Protein AF-A0A520ESR9-F1 (afdb_monomer_lite)

Secondary structure (DSSP, 8-state):
--EEE-SSEEEEEEEEE--SSS-EE--HHHHS-TTEEEEEES--EE-TT-EEEEEEEEES--

Structure (mmCIF, N/CA/C/O backbone):
data_AF-A0A520ESR9-F1
#
_entry.id   AF-A0A520ESR9-F1
#
loop_
_atom_site.group_PDB
_atom_site.id
_atom_site.type_symbol
_atom_site.label_atom_id
_atom_site.label_alt_id
_atom_site.label_comp_id
_atom_site.label_asym_id
_atom_site.label_entity_id
_atom_site.label_seq_id
_atom_site.pdbx_PDB_ins_code
_atom_site.Cartn_x
_atom_site.Cartn_y
_atom_site.Cartn_z
_atom_site.occupancy
_atom_site.B_iso_or_equiv
_atom_site.auth_seq_id
_atom_site.auth_comp_id
_atom_site.auth_asym_id
_atom_site.auth_atom_id
_atom_site.pdbx_PDB_model_num
ATOM 1 N N . ILE A 1 1 ? 0.204 -12.361 0.443 1.00 65.62 1 ILE A N 1
ATOM 2 C CA . ILE A 1 1 ? 0.593 -11.094 -0.223 1.00 65.62 1 ILE A CA 1
ATOM 3 C C . ILE A 1 1 ? 1.162 -11.471 -1.580 1.00 65.62 1 ILE A C 1
ATOM 5 O O . ILE A 1 1 ? 1.899 -12.446 -1.632 1.00 65.62 1 ILE A O 1
AT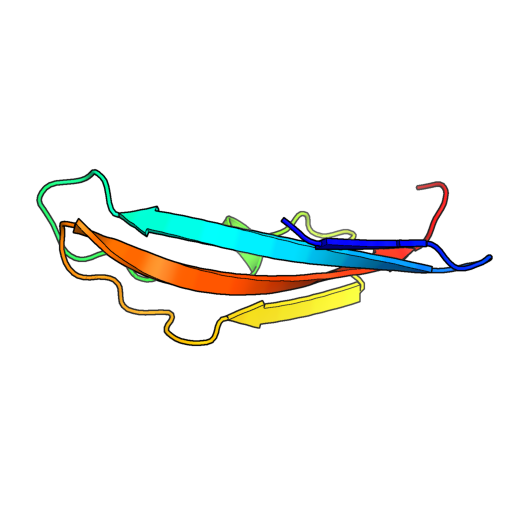OM 9 N N . ALA A 1 2 ? 0.758 -10.779 -2.646 1.00 83.31 2 ALA A N 1
ATOM 10 C CA . ALA A 1 2 ? 1.233 -11.038 -4.003 1.00 83.31 2 ALA A CA 1
ATOM 11 C C . ALA A 1 2 ? 2.186 -9.920 -4.445 1.00 83.31 2 ALA A C 1
ATOM 13 O O . ALA A 1 2 ? 1.947 -8.744 -4.155 1.00 83.31 2 ALA A O 1
ATOM 14 N N . GLU A 1 3 ? 3.253 -10.306 -5.136 1.00 90.00 3 GLU A N 1
ATOM 15 C CA . GLU A 1 3 ? 4.227 -9.403 -5.735 1.00 90.00 3 GLU A CA 1
ATOM 16 C C . GLU A 1 3 ? 4.428 -9.792 -7.199 1.00 90.00 3 GLU A C 1
ATOM 18 O O . GLU A 1 3 ? 4.555 -10.970 -7.532 1.00 90.00 3 GLU A O 1
ATOM 23 N N . TYR A 1 4 ? 4.443 -8.787 -8.064 1.00 90.31 4 TYR A N 1
ATOM 24 C CA . TYR A 1 4 ? 4.793 -8.893 -9.468 1.00 90.31 4 TYR A CA 1
ATOM 25 C C . TYR A 1 4 ? 6.152 -8.225 -9.686 1.00 90.31 4 TYR A C 1
ATOM 27 O O . TYR A 1 4 ? 6.350 -7.088 -9.257 1.00 90.31 4 TYR A O 1
ATOM 35 N N . ARG A 1 5 ? 7.070 -8.908 -10.376 1.00 90.19 5 ARG A N 1
ATOM 36 C CA . ARG A 1 5 ? 8.374 -8.370 -10.785 1.00 90.19 5 ARG A CA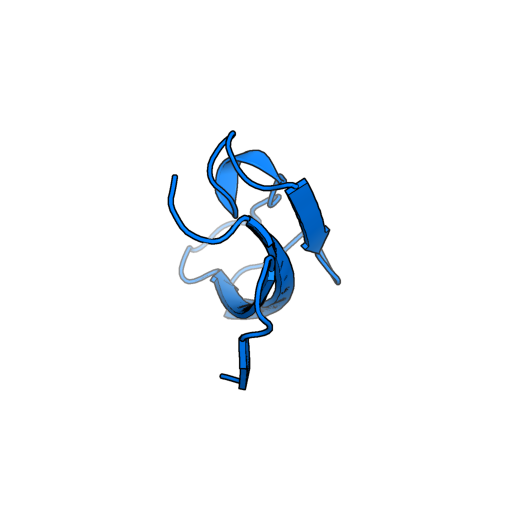 1
ATOM 37 C C . ARG A 1 5 ? 8.525 -8.532 -12.294 1.00 90.19 5 ARG A C 1
ATOM 39 O O . ARG A 1 5 ? 8.642 -9.655 -12.773 1.00 90.19 5 ARG A O 1
ATOM 46 N N . GLY A 1 6 ? 8.499 -7.420 -13.018 1.00 89.38 6 GLY A N 1
ATOM 47 C CA . GLY A 1 6 ? 8.934 -7.349 -14.415 1.00 89.38 6 GLY A CA 1
ATOM 48 C C . GLY A 1 6 ? 10.306 -6.686 -14.514 1.00 89.38 6 GLY A C 1
ATOM 49 O O . GLY A 1 6 ? 10.873 -6.318 -13.491 1.00 89.38 6 GLY A O 1
ATOM 50 N N . ASP A 1 7 ? 10.815 -6.472 -15.726 1.00 87.81 7 ASP A N 1
ATOM 51 C CA . ASP A 1 7 ? 12.176 -5.947 -15.937 1.00 87.81 7 ASP A CA 1
ATOM 52 C C . ASP A 1 7 ? 12.377 -4.532 -15.372 1.00 87.81 7 ASP A C 1
ATOM 54 O O . ASP A 1 7 ? 13.372 -4.252 -14.704 1.00 87.81 7 ASP A O 1
ATOM 58 N N . ALA A 1 8 ? 11.402 -3.641 -15.577 1.00 91.56 8 ALA A N 1
ATOM 59 C CA . ALA A 1 8 ? 11.485 -2.241 -15.151 1.00 91.56 8 ALA A CA 1
ATOM 60 C C . ALA A 1 8 ? 10.626 -1.903 -13.921 1.00 91.56 8 ALA A C 1
ATOM 62 O O . ALA A 1 8 ? 10.838 -0.862 -13.295 1.00 91.56 8 ALA A O 1
ATOM 63 N N . LEU A 1 9 ? 9.637 -2.739 -13.592 1.00 94.56 9 LEU A N 1
ATOM 64 C CA . LEU A 1 9 ? 8.594 -2.424 -12.617 1.00 94.56 9 LEU A CA 1
ATOM 65 C C . LEU A 1 9 ? 8.392 -3.549 -11.605 1.00 94.56 9 LEU A C 1
ATOM 67 O O . LEU A 1 9 ? 8.379 -4.730 -11.953 1.00 94.56 9 LEU A O 1
ATOM 71 N N . THR A 1 10 ? 8.106 -3.144 -10.372 1.00 95.12 10 THR A N 1
ATOM 72 C CA . THR A 1 10 ? 7.616 -4.011 -9.303 1.00 95.12 10 THR A CA 1
ATOM 73 C C . THR A 1 10 ? 6.217 -3.562 -8.892 1.00 95.12 10 THR A C 1
ATOM 75 O O . THR A 1 10 ? 6.001 -2.388 -8.583 1.00 95.12 10 THR A O 1
ATOM 78 N N . GLY A 1 11 ? 5.273 -4.501 -8.864 1.00 95.00 11 GLY A N 1
ATOM 79 C CA . GLY A 1 11 ? 3.920 -4.321 -8.342 1.00 95.00 11 GLY A CA 1
ATOM 80 C C . GLY A 1 11 ? 3.739 -5.083 -7.031 1.00 95.00 11 GLY A C 1
ATOM 81 O O . GLY A 1 11 ? 4.123 -6.246 -6.938 1.00 95.00 11 GLY A O 1
ATOM 82 N N . ARG A 1 12 ? 3.156 -4.458 -6.008 1.00 94.88 12 ARG A N 1
ATOM 83 C CA . ARG A 1 12 ? 2.929 -5.067 -4.687 1.00 94.88 12 ARG A CA 1
ATOM 84 C C . ARG A 1 12 ? 1.501 -4.842 -4.218 1.00 94.88 12 ARG A C 1
ATOM 86 O O . ARG A 1 12 ? 0.925 -3.781 -4.450 1.00 94.88 12 ARG A O 1
ATOM 93 N N . VAL A 1 13 ? 0.965 -5.829 -3.506 1.00 95.94 13 VAL A N 1
ATOM 94 C CA . VAL A 1 13 ? -0.335 -5.741 -2.834 1.00 95.94 13 VAL A CA 1
ATOM 95 C C . VAL A 1 13 ? -0.123 -5.714 -1.325 1.00 95.94 13 VAL A C 1
ATOM 97 O O . VAL A 1 13 ? 0.322 -6.697 -0.734 1.00 95.94 13 VAL A O 1
ATOM 100 N N . LEU A 1 14 ? -0.452 -4.599 -0.685 1.00 94.75 14 LEU A N 1
ATOM 101 C CA . LEU A 1 14 ? -0.326 -4.409 0.755 1.00 94.75 14 LEU A CA 1
ATOM 102 C C . LEU A 1 14 ? -1.677 -4.640 1.426 1.00 94.75 14 LEU A C 1
ATOM 104 O O . LEU A 1 14 ? -2.680 -4.060 1.019 1.00 94.75 14 LEU A O 1
ATOM 108 N N . ARG A 1 15 ? -1.696 -5.452 2.484 1.00 96.38 15 ARG A N 1
ATOM 109 C CA . ARG A 1 15 ? -2.846 -5.556 3.387 1.00 96.38 15 ARG A CA 1
ATOM 110 C C . ARG A 1 15 ? -2.591 -4.660 4.591 1.00 96.38 15 ARG A C 1
ATOM 112 O O . ARG A 1 15 ? -1.601 -4.863 5.290 1.00 96.38 15 ARG A O 1
ATOM 119 N N . ILE A 1 16 ? -3.481 -3.708 4.842 1.00 96.50 16 ILE A N 1
ATOM 120 C CA . ILE A 1 16 ? -3.321 -2.712 5.905 1.00 96.50 16 ILE A CA 1
ATOM 121 C C . ILE A 1 16 ? -4.488 -2.843 6.871 1.00 96.50 16 ILE A C 1
ATOM 123 O O . ILE A 1 16 ? -5.640 -2.870 6.451 1.00 96.50 16 ILE A O 1
ATOM 127 N N . GLU A 1 17 ? -4.185 -2.936 8.159 1.00 97.62 17 GLU A N 1
ATOM 128 C CA . GLU A 1 17 ? -5.162 -3.093 9.232 1.00 97.62 17 GLU A CA 1
ATOM 129 C C . GLU A 1 17 ? -5.025 -1.942 10.220 1.00 97.62 17 GLU A C 1
ATOM 131 O O . GLU A 1 17 ? -3.920 -1.653 10.690 1.00 97.62 17 GLU A O 1
ATOM 136 N N . ASN A 1 18 ? -6.143 -1.305 10.564 1.00 97.94 18 ASN A N 1
ATOM 137 C CA . ASN A 1 18 ? -6.150 -0.328 11.641 1.00 97.94 18 ASN A CA 1
ATOM 138 C C . ASN A 1 18 ? -6.194 -1.054 12.991 1.00 97.94 18 ASN A C 1
ATOM 140 O O . ASN A 1 18 ? -7.260 -1.434 13.472 1.00 97.94 18 ASN A O 1
ATOM 144 N N . LYS A 1 19 ? -5.022 -1.218 13.610 1.00 97.75 19 LYS A N 1
ATOM 145 C CA . LYS A 1 19 ? -4.875 -1.794 14.958 1.00 97.75 19 LYS A CA 1
ATOM 146 C C . LYS A 1 19 ? -5.080 -0.781 16.093 1.00 97.75 19 LYS A C 1
ATOM 148 O O . LYS A 1 19 ? -4.933 -1.136 17.260 1.00 97.75 19 LYS A O 1
ATOM 153 N N . GLY A 1 20 ? -5.360 0.479 15.765 1.00 97.12 20 GLY A N 1
ATOM 154 C CA . GLY A 1 20 ? -5.657 1.525 16.734 1.00 97.12 20 GLY A CA 1
ATOM 155 C C . GLY A 1 20 ? -7.102 1.475 17.231 1.00 97.12 20 GLY A C 1
ATOM 156 O O . GLY A 1 20 ? -7.915 0.661 16.802 1.00 97.12 20 GLY A O 1
ATOM 157 N N . THR A 1 21 ? -7.432 2.395 18.135 1.00 97.69 21 THR A N 1
ATOM 158 C CA . THR A 1 21 ? -8.772 2.522 18.737 1.00 97.69 21 THR A CA 1
ATOM 159 C C . THR A 1 21 ? -9.627 3.621 18.103 1.00 97.69 21 THR A C 1
ATOM 161 O O . THR A 1 21 ? -10.770 3.818 18.508 1.00 97.69 21 THR A O 1
ATOM 164 N N . LYS A 1 22 ? -9.096 4.345 17.109 1.00 98.00 22 LYS A N 1
ATOM 165 C CA . LYS A 1 22 ? -9.778 5.444 16.404 1.00 98.00 22 LYS A CA 1
ATOM 166 C C . LYS A 1 22 ? -9.764 5.222 14.898 1.00 98.00 22 LYS A C 1
ATOM 168 O O . LYS A 1 22 ? -8.869 4.553 14.388 1.00 98.00 22 LYS A O 1
ATOM 173 N N . GLU A 1 23 ? -10.729 5.811 14.194 1.00 97.94 23 GLU A N 1
ATOM 174 C CA . GLU A 1 23 ? -10.704 5.864 12.730 1.00 97.94 23 GLU A CA 1
ATOM 175 C C . GLU A 1 23 ? -9.427 6.558 12.238 1.00 97.94 23 GLU A C 1
ATOM 177 O O . GLU A 1 23 ? -8.965 7.534 12.830 1.00 97.94 23 GLU A O 1
ATOM 182 N N . THR A 1 24 ? -8.843 6.023 11.169 1.00 97.69 24 THR A N 1
ATOM 183 C CA . THR A 1 24 ? -7.665 6.583 10.505 1.00 97.69 24 THR A CA 1
ATOM 184 C C . THR A 1 24 ? -7.941 6.711 9.017 1.00 97.69 24 THR A C 1
ATOM 186 O O . THR A 1 24 ? -8.510 5.808 8.406 1.00 97.69 24 THR A O 1
ATOM 189 N N . VAL A 1 25 ? -7.504 7.826 8.435 1.00 97.81 25 VAL A N 1
ATOM 190 C CA . VAL A 1 25 ? -7.533 8.039 6.989 1.00 97.81 25 VAL A CA 1
ATOM 191 C C . VAL A 1 25 ? -6.144 7.753 6.433 1.00 97.81 25 VAL A C 1
ATOM 193 O O . VAL A 1 25 ? -5.184 8.444 6.773 1.00 97.81 25 VAL A O 1
ATOM 196 N N . LEU A 1 26 ? -6.034 6.730 5.591 1.00 96.94 26 LEU A N 1
ATOM 197 C CA . LEU A 1 26 ? -4.820 6.444 4.841 1.00 96.94 26 LEU A CA 1
ATOM 198 C C . LEU A 1 26 ? -4.683 7.427 3.684 1.00 96.94 26 LEU A C 1
ATOM 200 O O . LEU A 1 26 ? -5.626 7.677 2.934 1.00 96.94 26 LEU A O 1
ATOM 204 N N . THR A 1 27 ? -3.469 7.929 3.514 1.00 96.06 27 THR A N 1
ATOM 205 C CA . THR A 1 27 ? -3.056 8.714 2.350 1.00 96.06 27 THR A CA 1
ATOM 206 C C . THR A 1 27 ? -1.995 7.950 1.576 1.00 96.06 27 THR A C 1
ATOM 208 O O . THR A 1 27 ? -1.307 7.092 2.134 1.00 96.06 27 THR A O 1
ATOM 211 N N . GLU A 1 28 ? -1.805 8.282 0.303 1.00 93.19 28 GLU A N 1
ATOM 212 C CA . GLU A 1 28 ? -0.762 7.656 -0.518 1.00 93.19 28 GLU A CA 1
ATOM 213 C C . GLU A 1 28 ? 0.622 7.788 0.133 1.00 93.19 28 GLU A C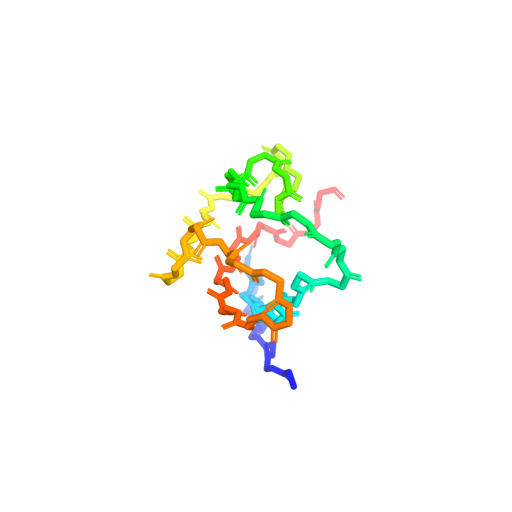 1
ATOM 215 O O . GLU A 1 28 ? 1.345 6.801 0.237 1.00 93.19 28 GLU A O 1
ATOM 220 N N . ALA A 1 29 ? 0.933 8.961 0.695 1.00 93.06 29 ALA A N 1
ATOM 221 C CA . ALA A 1 29 ? 2.188 9.222 1.401 1.00 93.06 29 ALA A CA 1
ATOM 222 C C . ALA A 1 29 ? 2.371 8.388 2.685 1.00 93.06 29 ALA A C 1
ATOM 224 O O . ALA A 1 29 ? 3.500 8.133 3.094 1.00 93.06 29 ALA A O 1
ATOM 225 N N . SER A 1 30 ? 1.282 7.956 3.333 1.00 93.00 30 SER A N 1
ATOM 226 C CA . SER A 1 30 ? 1.358 7.052 4.494 1.00 93.00 30 SER A CA 1
ATOM 227 C C . SER A 1 30 ? 1.586 5.587 4.109 1.00 93.00 30 SER A C 1
ATOM 229 O O . SER A 1 30 ? 2.058 4.799 4.925 1.00 93.00 30 SER A O 1
ATOM 231 N N . VAL A 1 31 ? 1.232 5.215 2.876 1.00 92.62 31 VAL A N 1
ATOM 232 C CA . VAL A 1 31 ? 1.265 3.829 2.390 1.00 92.62 31 VAL A CA 1
ATOM 233 C C . VAL A 1 31 ? 2.506 3.558 1.541 1.00 92.62 31 VAL A C 1
ATOM 235 O O . VAL A 1 31 ? 2.989 2.425 1.499 1.00 92.62 31 VAL A O 1
ATOM 238 N N . ALA A 1 32 ? 3.029 4.581 0.867 1.00 92.69 32 ALA A N 1
ATOM 239 C CA . ALA A 1 32 ? 4.086 4.440 -0.114 1.00 92.69 32 ALA A CA 1
ATOM 240 C C . ALA A 1 32 ? 5.178 5.508 0.033 1.00 92.69 32 ALA A C 1
ATOM 242 O O . ALA A 1 32 ? 4.894 6.646 0.408 1.00 92.69 32 ALA A O 1
ATOM 243 N N . PRO A 1 33 ? 6.433 5.168 -0.310 1.00 89.94 33 PRO A N 1
ATOM 244 C CA . PRO A 1 33 ? 7.497 6.157 -0.420 1.00 89.94 33 PRO A CA 1
ATOM 245 C C . PRO A 1 33 ? 7.229 7.119 -1.586 1.00 89.94 33 PRO A C 1
ATOM 247 O O . PRO A 1 33 ? 6.557 6.766 -2.553 1.00 89.94 33 PRO A O 1
ATOM 250 N N . SER A 1 34 ? 7.843 8.303 -1.550 1.00 88.94 34 SER A N 1
ATOM 251 C CA . SER A 1 34 ? 7.738 9.312 -2.618 1.00 88.94 34 SER A CA 1
ATOM 252 C C . SER A 1 34 ? 8.267 8.848 -3.981 1.00 88.94 34 SER A C 1
ATOM 254 O O . SER A 1 34 ? 7.911 9.424 -5.001 1.00 88.94 34 SER A O 1
ATOM 256 N N . SER A 1 35 ? 9.105 7.807 -4.013 1.00 88.69 35 SER A N 1
ATOM 257 C CA . SER A 1 35 ? 9.599 7.176 -5.243 1.00 88.69 35 SER A CA 1
ATOM 258 C C . SER A 1 35 ? 8.609 6.191 -5.877 1.00 88.69 35 SER A C 1
ATOM 260 O O . SER A 1 35 ? 8.898 5.617 -6.931 1.00 88.69 35 SER A O 1
ATOM 262 N N . ALA A 1 36 ? 7.454 5.955 -5.247 1.00 92.88 36 ALA A N 1
ATOM 263 C CA . ALA A 1 36 ? 6.384 5.176 -5.848 1.00 92.88 36 ALA A CA 1
ATOM 264 C C . ALA A 1 36 ? 5.886 5.854 -7.128 1.00 92.88 36 ALA A C 1
ATOM 266 O O . ALA A 1 36 ? 5.704 7.066 -7.179 1.00 92.88 36 ALA A O 1
ATOM 267 N N . LEU A 1 37 ? 5.640 5.052 -8.162 1.00 95.25 37 LEU A N 1
ATOM 268 C CA . LEU A 1 37 ? 5.056 5.548 -9.405 1.00 95.25 37 LEU A CA 1
ATOM 269 C C . LEU A 1 37 ? 3.543 5.706 -9.297 1.00 95.25 37 LEU A C 1
ATOM 271 O O . LEU A 1 37 ? 2.982 6.621 -9.888 1.00 95.25 37 LEU A O 1
ATOM 275 N N . ALA A 1 38 ? 2.887 4.785 -8.594 1.00 95.00 38 ALA A N 1
ATOM 276 C CA . ALA A 1 38 ? 1.446 4.810 -8.409 1.00 95.00 38 ALA A CA 1
ATOM 277 C C . ALA A 1 38 ? 1.052 4.072 -7.132 1.00 95.00 38 ALA A C 1
ATOM 279 O O . ALA A 1 38 ? 1.659 3.057 -6.767 1.00 95.00 38 ALA A O 1
ATOM 280 N N . VAL A 1 39 ? -0.007 4.569 -6.499 1.00 96.75 39 VAL A N 1
ATOM 281 C CA . VAL A 1 39 ? -0.644 3.965 -5.334 1.00 96.75 39 VAL A C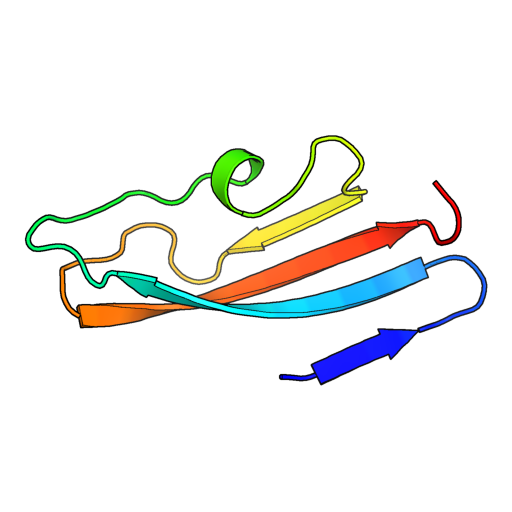A 1
ATOM 282 C C . VAL A 1 39 ? -2.148 3.983 -5.556 1.00 96.75 39 VAL A C 1
ATOM 284 O O . VAL A 1 39 ? -2.698 4.958 -6.053 1.00 96.75 39 VAL A O 1
ATOM 287 N N . SER A 1 40 ? -2.827 2.906 -5.185 1.00 96.88 40 SER A N 1
ATOM 288 C CA . SER A 1 40 ? -4.286 2.873 -5.118 1.00 96.88 40 SER A CA 1
ATOM 289 C C . SER A 1 40 ? -4.703 2.216 -3.814 1.00 96.88 40 SER A C 1
ATOM 291 O O . SER A 1 40 ? -4.184 1.157 -3.469 1.00 96.88 40 SER A O 1
ATOM 293 N N . ILE A 1 41 ? -5.619 2.841 -3.080 1.00 97.56 41 ILE A N 1
ATOM 294 C CA . ILE A 1 41 ? -6.118 2.358 -1.790 1.00 97.56 41 ILE A CA 1
ATOM 295 C C . ILE A 1 41 ? -7.610 2.080 -1.959 1.00 97.56 41 ILE A C 1
ATOM 297 O O . ILE A 1 41 ? -8.358 2.985 -2.318 1.00 97.56 41 ILE A O 1
ATOM 301 N N . ALA A 1 42 ? -8.040 0.840 -1.716 1.00 97.12 42 ALA A N 1
ATOM 302 C CA . ALA A 1 42 ? -9.425 0.432 -1.969 1.00 97.12 42 ALA A CA 1
ATOM 303 C C . ALA A 1 42 ? -10.431 1.145 -1.048 1.00 97.12 42 ALA A C 1
ATOM 305 O O . ALA A 1 42 ? -11.449 1.648 -1.507 1.00 97.12 42 ALA A O 1
ATOM 306 N N . GLU A 1 43 ? -10.122 1.198 0.248 1.00 97.00 43 GLU A N 1
ATOM 307 C CA . GLU A 1 43 ? -10.868 1.953 1.259 1.00 97.00 43 GLU A CA 1
ATOM 308 C C . GLU A 1 43 ? -9.865 2.745 2.109 1.00 97.00 43 GLU A C 1
ATOM 310 O O . GLU A 1 43 ? -9.119 2.120 2.874 1.00 97.00 43 GLU A O 1
ATOM 315 N N . PRO A 1 44 ? -9.776 4.077 1.946 1.00 96.69 44 PRO A N 1
ATOM 316 C CA . PRO A 1 44 ? -8.838 4.904 2.695 1.00 96.69 44 PRO A CA 1
ATOM 317 C C . PRO A 1 44 ? -9.314 5.226 4.115 1.00 96.69 44 PRO A C 1
ATOM 319 O O . PRO A 1 44 ? -8.470 5.527 4.957 1.00 96.69 44 PRO A O 1
ATOM 322 N N . LYS A 1 45 ? -10.615 5.162 4.427 1.00 97.94 45 LYS A N 1
ATOM 323 C CA . LYS A 1 45 ? -11.120 5.398 5.788 1.00 97.94 45 LYS A CA 1
ATOM 324 C C . LYS A 1 45 ? -11.252 4.075 6.529 1.00 97.94 45 LYS A C 1
ATOM 326 O O . LYS A 1 45 ? -12.159 3.283 6.281 1.00 97.94 45 LYS A O 1
ATOM 331 N N . LEU A 1 46 ? -10.351 3.830 7.475 1.00 97.75 46 LEU A N 1
ATOM 332 C CA . LEU A 1 46 ? -10.375 2.614 8.278 1.00 97.75 46 LEU A CA 1
ATOM 333 C C . LEU A 1 46 ? -10.834 2.902 9.697 1.00 97.75 46 LEU A C 1
ATOM 335 O O . LEU A 1 46 ? -10.076 3.425 10.515 1.00 97.75 46 LEU A O 1
ATOM 339 N N . ALA A 1 47 ? -12.041 2.446 10.019 1.00 98.31 47 ALA A N 1
ATOM 340 C CA . ALA A 1 47 ? -12.470 2.280 11.400 1.00 98.31 47 ALA A CA 1
ATOM 341 C C . ALA A 1 47 ? -11.577 1.253 12.147 1.00 98.31 47 ALA A C 1
ATOM 343 O O . ALA A 1 47 ? -10.903 0.438 11.504 1.00 98.31 47 ALA A O 1
ATOM 344 N N . PRO A 1 48 ? -11.563 1.260 13.493 1.00 98.38 48 PRO A N 1
ATOM 345 C CA . PRO A 1 48 ? -10.808 0.294 14.295 1.00 98.38 48 PRO A CA 1
ATOM 346 C C . PRO A 1 48 ? -11.082 -1.162 13.897 1.00 98.38 48 PRO A C 1
ATOM 348 O O . PRO A 1 48 ? -12.231 -1.555 13.693 1.00 98.38 48 PRO A O 1
ATOM 351 N N . GLY A 1 49 ? -10.024 -1.962 13.758 1.00 98.00 49 GLY A N 1
ATOM 352 C CA . GLY A 1 49 ? -10.093 -3.376 13.373 1.00 98.00 49 GLY A CA 1
ATOM 353 C C . GLY A 1 49 ? -10.436 -3.638 11.901 1.00 98.00 49 GLY A C 1
ATOM 354 O O . GLY A 1 49 ? -10.455 -4.794 11.475 1.00 98.00 49 GLY A O 1
ATOM 355 N N . ARG A 1 50 ? -10.708 -2.602 11.094 1.00 98.25 50 ARG A N 1
ATOM 356 C CA . ARG A 1 50 ? -10.928 -2.773 9.652 1.00 98.25 50 ARG A CA 1
ATOM 357 C C . ARG A 1 50 ? -9.614 -3.039 8.932 1.00 98.25 50 ARG A C 1
ATOM 359 O O . ARG A 1 50 ? -8.538 -2.634 9.371 1.00 98.25 50 ARG A O 1
ATOM 366 N N . VAL A 1 51 ? -9.741 -3.704 7.788 1.00 97.94 51 VAL A N 1
ATOM 367 C CA . VAL A 1 51 ? -8.644 -4.050 6.888 1.00 97.94 51 VAL A CA 1
ATOM 368 C C . VAL A 1 51 ? -8.960 -3.508 5.501 1.00 97.94 51 VAL A C 1
ATOM 370 O O . VAL A 1 51 ? -10.094 -3.619 5.039 1.00 97.94 51 VAL A O 1
ATOM 373 N N . THR A 1 52 ? -7.951 -2.961 4.834 1.00 97.50 52 THR A N 1
ATOM 374 C CA . THR A 1 52 ? -8.006 -2.544 3.433 1.00 97.50 52 THR A CA 1
ATOM 375 C C . THR A 1 52 ? -6.857 -3.163 2.647 1.00 97.50 52 THR A C 1
ATOM 377 O O . THR A 1 52 ? -5.915 -3.731 3.214 1.00 97.50 52 THR A O 1
ATOM 380 N N . THR A 1 53 ? -6.936 -3.033 1.328 1.00 97.38 53 THR A N 1
ATOM 381 C CA . THR A 1 53 ? -5.852 -3.393 0.416 1.00 97.38 53 THR A CA 1
ATOM 382 C C . THR A 1 53 ? -5.365 -2.148 -0.308 1.00 97.38 53 THR A C 1
ATOM 384 O O . THR A 1 53 ? -6.175 -1.325 -0.738 1.00 97.38 53 THR A O 1
ATOM 387 N N . ALA A 1 54 ? -4.050 -2.034 -0.461 1.00 96.75 54 ALA A N 1
ATOM 388 C CA . ALA A 1 54 ? -3.427 -1.033 -1.307 1.00 96.75 54 ALA A CA 1
ATOM 389 C C . ALA A 1 54 ? -2.557 -1.692 -2.381 1.00 96.75 54 ALA A C 1
ATOM 391 O O . ALA A 1 54 ? -1.844 -2.660 -2.114 1.00 96.75 54 ALA A O 1
ATOM 392 N N . TYR A 1 55 ? -2.610 -1.152 -3.591 1.00 95.94 55 TYR A N 1
ATOM 393 C CA . TYR A 1 55 ? -1.769 -1.539 -4.714 1.00 95.94 55 TYR A CA 1
ATOM 394 C C . TYR 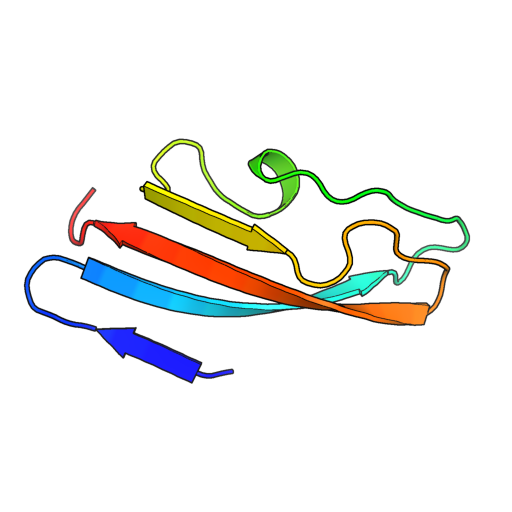A 1 55 ? -0.672 -0.500 -4.884 1.00 95.94 55 TYR A C 1
ATOM 396 O O . TYR A 1 55 ? -0.951 0.697 -4.904 1.00 95.94 55 TYR A O 1
ATOM 404 N N . LEU A 1 56 ? 0.566 -0.963 -5.003 1.00 95.38 56 LEU A N 1
ATOM 405 C CA . LEU A 1 56 ? 1.749 -0.122 -5.123 1.00 95.38 56 LEU A CA 1
ATOM 406 C C . LEU A 1 56 ? 2.546 -0.525 -6.360 1.00 95.38 56 LEU A C 1
ATOM 408 O O . LEU A 1 56 ? 2.869 -1.702 -6.524 1.00 95.38 56 LEU A O 1
ATOM 412 N N . VAL A 1 57 ? 2.919 0.454 -7.180 1.00 95.88 57 VAL A N 1
ATOM 413 C CA . VAL A 1 57 ? 3.818 0.269 -8.326 1.00 95.88 57 VAL A CA 1
ATOM 414 C C . VAL A 1 57 ? 5.072 1.116 -8.134 1.00 95.88 57 VAL A C 1
ATOM 416 O O . VAL A 1 57 ? 4.990 2.304 -7.824 1.00 95.88 57 VAL A O 1
ATOM 419 N N . SER A 1 58 ? 6.243 0.518 -8.336 1.00 94.31 58 SER A N 1
ATOM 420 C CA . SER A 1 58 ? 7.548 1.185 -8.245 1.00 94.31 58 SER A CA 1
ATOM 421 C C . SER A 1 58 ? 8.471 0.767 -9.390 1.00 94.31 58 SER A C 1
ATOM 423 O O . SER A 1 58 ? 8.317 -0.326 -9.936 1.00 94.31 58 SER A O 1
ATOM 425 N N . ARG A 1 59 ? 9.448 1.615 -9.738 1.00 92.75 59 ARG A N 1
ATOM 426 C CA . ARG A 1 59 ? 10.546 1.221 -10.636 1.00 92.75 59 ARG A CA 1
ATOM 427 C C . ARG A 1 59 ? 11.506 0.276 -9.923 1.00 92.75 59 ARG A C 1
ATOM 429 O O . ARG A 1 59 ? 11.697 0.382 -8.712 1.00 92.75 59 ARG A O 1
ATOM 436 N N . ASN A 1 60 ? 12.118 -0.621 -10.681 1.00 86.38 60 ASN A N 1
ATOM 437 C CA . ASN A 1 60 ? 13.214 -1.443 -10.186 1.00 86.38 60 ASN A CA 1
ATOM 438 C C . ASN A 1 60 ? 14.499 -0.606 -10.109 1.00 86.38 60 ASN A C 1
ATOM 440 O O . ASN A 1 60 ? 14.775 0.161 -11.026 1.00 86.38 60 ASN A O 1
ATOM 444 N N . GLY A 1 61 ? 15.287 -0.782 -9.043 1.00 68.81 61 GLY A N 1
ATOM 445 C CA . GLY A 1 61 ? 16.625 -0.188 -8.928 1.00 68.81 61 GLY A CA 1
ATOM 446 C C . GLY A 1 61 ? 16.647 1.321 -8.675 1.00 68.81 61 GLY A C 1
ATOM 447 O O . GLY A 1 61 ? 17.296 2.046 -9.420 1.00 68.81 61 GLY A O 1
ATOM 448 N N . ASN A 1 62 ? 15.937 1.779 -7.640 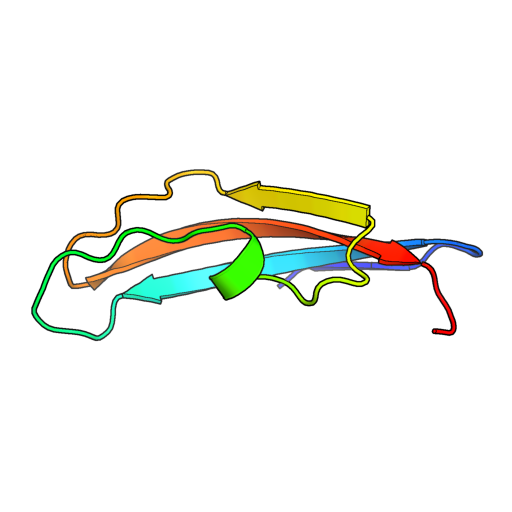1.00 53.03 62 ASN A N 1
ATOM 449 C CA . ASN A 1 62 ? 16.131 3.127 -7.097 1.00 53.03 62 ASN A CA 1
ATOM 450 C C . ASN A 1 62 ? 17.331 3.162 -6.147 1.00 53.03 62 ASN A C 1
ATOM 452 O O . ASN A 1 62 ? 17.455 2.193 -5.361 1.00 53.03 62 ASN A O 1
#

pLDDT: mean 93.25, std 7.85, range [53.03, 98.38]

Foldseek 3Di:
DDWDDDPWKIKDKDKDFQQDQAKAFDDPVNVDPPQWPDKDKPDRIHHHGDITMMMTMHTPDD

Radius of gyration: 12.7 Å; chains: 1; bounding box: 29×20×35 Å

Sequence (62 aa):
IAEYRGDALTGRVLRIENKGTKETVLTEASVAPSSALAVSIAEPKLAPGRVTTAYLVSRNGN